Protein AF-A0A8J6T0F5-F1 (afdb_monomer_lite)

pLDDT: mean 93.66, std 6.37, range [58.03, 98.5]

Sequence (62 aa):
MRWLVYIIFAVIYLLITFFGIGPVLMADGSNQERIITLLIVLVIYVLVTLALRFIIKKMDRN

Secondary structure (DSSP, 8-state):
-HHHHHHHHHHHHHHHIIIIIHHHHH--S-HHHHHHHHHHHHHHHHHHHHHHHHHHHHHH--

Structure (mmCIF, N/CA/C/O backbone):
data_AF-A0A8J6T0F5-F1
#
_entry.id   AF-A0A8J6T0F5-F1
#
loop_
_atom_site.group_PDB
_atom_site.id
_atom_site.type_symbol
_atom_site.label_atom_id
_atom_site.label_alt_id
_atom_site.label_comp_id
_atom_site.label_asym_id
_atom_site.label_entity_id
_atom_site.label_seq_id
_atom_site.pdbx_PDB_ins_code
_atom_site.Cartn_x
_atom_site.Cartn_y
_atom_site.Cartn_z
_atom_site.occupancy
_atom_site.B_iso_or_equiv
_atom_site.auth_seq_id
_atom_site.auth_comp_id
_atom_site.auth_asym_id
_atom_site.auth_atom_id
_atom_site.pdbx_PDB_model_num
ATOM 1 N N . MET A 1 1 ? -12.836 6.541 17.984 1.00 78.44 1 MET A N 1
ATOM 2 C CA . MET A 1 1 ? -11.430 6.158 17.694 1.00 78.44 1 MET A CA 1
ATOM 3 C C . MET A 1 1 ? -11.265 5.322 16.425 1.00 78.44 1 MET A C 1
ATOM 5 O O . MET A 1 1 ? -10.353 5.611 15.669 1.00 78.44 1 MET A O 1
ATOM 9 N N . ARG A 1 2 ? -12.135 4.340 16.132 1.00 86.38 2 ARG A N 1
ATOM 10 C CA . ARG A 1 2 ? -12.008 3.482 14.928 1.00 86.38 2 ARG A CA 1
ATOM 11 C C . ARG A 1 2 ? -11.970 4.267 13.608 1.00 86.38 2 ARG A C 1
ATOM 13 O O . ARG A 1 2 ? -11.125 3.995 12.769 1.00 86.38 2 ARG A O 1
ATOM 20 N N . TRP A 1 3 ? -12.805 5.299 13.476 1.00 92.94 3 TRP A N 1
ATOM 21 C CA . TRP A 1 3 ? -12.793 6.211 12.324 1.00 92.94 3 TRP A CA 1
ATOM 22 C C . TRP A 1 3 ? -11.435 6.882 12.088 1.00 92.94 3 TRP A C 1
ATOM 24 O O . TRP A 1 3 ? -10.999 6.976 10.949 1.00 92.94 3 TRP A O 1
ATOM 34 N N . LEU A 1 4 ? -10.729 7.275 13.153 1.00 95.25 4 LEU A N 1
ATOM 35 C CA . LEU A 1 4 ? -9.402 7.882 13.048 1.00 95.25 4 LEU A CA 1
ATOM 36 C C . LEU A 1 4 ? -8.363 6.871 12.538 1.00 95.25 4 LEU A C 1
ATOM 38 O O . LEU A 1 4 ? -7.545 7.216 11.694 1.00 95.25 4 LEU A O 1
ATOM 42 N N . VAL A 1 5 ? -8.450 5.606 12.968 1.00 95.75 5 VAL A N 1
ATOM 43 C CA . VAL A 1 5 ? -7.620 4.518 12.421 1.00 95.75 5 VAL A CA 1
ATOM 44 C C . VAL A 1 5 ? -7.906 4.322 10.932 1.00 95.75 5 VAL A C 1
ATOM 46 O O . VAL A 1 5 ? -6.969 4.265 10.144 1.00 95.75 5 VAL A O 1
ATOM 49 N N . TYR A 1 6 ? -9.176 4.288 10.520 1.00 96.69 6 TYR A N 1
ATOM 50 C CA . TYR A 1 6 ? -9.519 4.167 9.101 1.00 96.69 6 TYR A CA 1
ATOM 51 C C . TYR A 1 6 ? -9.015 5.346 8.267 1.00 96.69 6 TYR A C 1
ATOM 53 O O . TYR A 1 6 ? -8.480 5.115 7.190 1.00 96.69 6 TYR A O 1
ATOM 61 N N . ILE A 1 7 ? -9.119 6.581 8.767 1.00 98.06 7 ILE A N 1
ATOM 62 C CA . ILE A 1 7 ? -8.594 7.769 8.077 1.00 98.06 7 ILE A CA 1
ATOM 63 C C . ILE A 1 7 ? -7.073 7.671 7.917 1.00 98.06 7 ILE A C 1
ATOM 65 O O . ILE A 1 7 ? -6.566 7.863 6.815 1.00 98.06 7 ILE A O 1
ATOM 69 N N . IL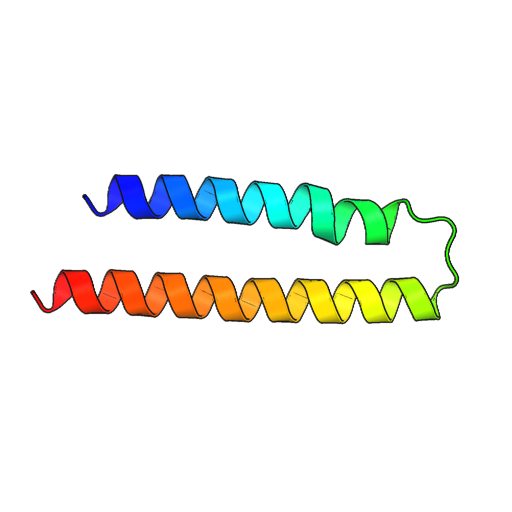E A 1 8 ? -6.344 7.316 8.980 1.00 97.88 8 ILE A N 1
ATOM 70 C CA . ILE A 1 8 ? -4.885 7.150 8.920 1.00 97.88 8 ILE A CA 1
ATOM 71 C C . ILE A 1 8 ? -4.506 6.076 7.896 1.00 97.88 8 ILE A C 1
ATOM 73 O O . ILE A 1 8 ? -3.661 6.315 7.037 1.00 97.88 8 ILE A O 1
ATOM 77 N N . PHE A 1 9 ? -5.150 4.909 7.943 1.00 97.88 9 PHE A N 1
ATOM 78 C CA . PHE A 1 9 ? -4.864 3.837 6.992 1.00 97.88 9 PHE A CA 1
ATOM 79 C C . PHE A 1 9 ? -5.270 4.198 5.561 1.00 97.88 9 PHE A C 1
ATOM 81 O O . PHE A 1 9 ? -4.556 3.831 4.635 1.00 97.88 9 PHE A O 1
ATOM 88 N N . ALA A 1 10 ? -6.347 4.959 5.360 1.00 98.19 10 ALA A N 1
ATOM 89 C CA . ALA A 1 10 ? -6.719 5.472 4.045 1.00 98.19 10 ALA A CA 1
ATOM 90 C C . ALA A 1 10 ? -5.629 6.390 3.471 1.00 98.19 10 ALA A C 1
ATOM 92 O O . ALA A 1 10 ? -5.244 6.220 2.316 1.00 98.19 10 ALA A O 1
ATOM 93 N N . VAL A 1 11 ? -5.073 7.298 4.284 1.00 98.38 11 VAL A N 1
ATOM 94 C CA . VAL A 1 11 ? -3.932 8.135 3.879 1.00 98.38 11 VAL A CA 1
ATOM 95 C C . VAL A 1 11 ? -2.714 7.269 3.556 1.00 98.38 11 VAL A C 1
ATOM 97 O O . VAL A 1 11 ? -2.101 7.461 2.511 1.00 98.38 11 VAL A O 1
ATOM 100 N N . ILE A 1 12 ? -2.393 6.271 4.385 1.00 98.19 12 ILE A N 1
ATOM 101 C CA . ILE A 1 12 ? -1.286 5.337 4.124 1.00 98.19 12 ILE A CA 1
ATOM 102 C C . ILE A 1 12 ? -1.480 4.607 2.786 1.00 98.19 12 ILE A C 1
ATOM 104 O O . ILE A 1 12 ? -0.550 4.561 1.985 1.00 98.19 12 ILE A O 1
ATOM 108 N N . TYR A 1 13 ? -2.674 4.080 2.500 1.00 98.25 13 TYR A N 1
ATOM 109 C CA . TYR A 1 13 ? -2.955 3.435 1.214 1.00 98.25 13 TYR A CA 1
ATOM 110 C C . TYR A 1 13 ? -2.836 4.401 0.042 1.00 98.25 13 TYR A C 1
ATOM 112 O O . TYR A 1 13 ? -2.322 4.018 -1.009 1.00 98.25 13 TYR A O 1
ATOM 120 N N . LEU A 1 14 ? -3.282 5.645 0.210 1.00 98.00 14 LEU A N 1
ATOM 121 C CA . LEU A 1 14 ? -3.157 6.673 -0.816 1.00 98.00 14 LEU A CA 1
ATOM 122 C C . LEU A 1 14 ? -1.676 6.940 -1.112 1.00 98.00 14 LEU A C 1
ATOM 124 O O . LEU A 1 14 ? -1.276 6.898 -2.273 1.00 98.00 14 LEU A O 1
ATOM 128 N N . LEU A 1 15 ? -0.844 7.091 -0.079 1.00 97.56 15 LEU A N 1
ATOM 129 C CA . LEU A 1 15 ? 0.603 7.245 -0.239 1.00 97.56 15 LEU A CA 1
ATOM 130 C C . LEU A 1 15 ? 1.234 6.025 -0.925 1.00 97.56 15 LEU A C 1
ATOM 132 O O . LEU A 1 15 ? 1.981 6.200 -1.879 1.00 97.56 15 LEU A O 1
ATOM 136 N N . ILE A 1 16 ? 0.906 4.796 -0.519 1.00 97.31 16 ILE A N 1
ATOM 137 C CA . ILE A 1 16 ? 1.426 3.578 -1.172 1.00 97.31 16 ILE A CA 1
ATOM 138 C C . ILE A 1 16 ? 0.989 3.511 -2.640 1.00 97.31 16 ILE A C 1
ATOM 140 O O . ILE A 1 16 ? 1.761 3.094 -3.496 1.00 97.31 16 ILE A O 1
ATOM 144 N N . THR A 1 17 ? -0.224 3.955 -2.959 1.00 95.31 17 THR A N 1
ATOM 145 C CA . THR A 1 17 ? -0.712 3.971 -4.343 1.00 95.31 17 THR A CA 1
ATOM 146 C C . THR A 1 17 ? 0.087 4.966 -5.181 1.00 95.31 17 THR A C 1
ATOM 148 O O . THR A 1 17 ? 0.637 4.596 -6.218 1.00 95.31 17 THR A O 1
ATOM 151 N N . PHE A 1 18 ? 0.220 6.209 -4.713 1.00 95.44 18 PHE A N 1
ATOM 152 C CA . PHE A 1 18 ? 0.948 7.252 -5.438 1.00 95.44 18 PHE A CA 1
ATOM 153 C C . PHE A 1 18 ? 2.448 6.960 -5.540 1.00 95.44 18 PHE A C 1
ATOM 155 O O . PHE A 1 18 ? 3.010 7.044 -6.627 1.00 95.44 18 PHE A O 1
ATOM 162 N N . PHE A 1 19 ? 3.092 6.591 -4.433 1.00 93.44 19 PHE A N 1
ATOM 163 C CA . PHE A 1 19 ? 4.543 6.394 -4.365 1.00 93.44 19 PHE A CA 1
ATOM 164 C C . PHE A 1 19 ? 4.994 4.965 -4.678 1.00 93.44 19 PHE A C 1
ATOM 166 O O . PHE A 1 19 ? 6.171 4.752 -4.937 1.00 93.44 19 PHE A O 1
ATOM 173 N N . GLY A 1 20 ? 4.097 3.982 -4.658 1.00 93.81 20 GLY A N 1
ATOM 174 C CA . GLY A 1 20 ? 4.393 2.594 -5.012 1.00 93.81 20 GLY A CA 1
ATOM 175 C C . GLY A 1 20 ? 3.992 2.273 -6.447 1.00 93.81 20 GLY A C 1
ATOM 176 O O . GLY A 1 20 ? 4.846 1.957 -7.272 1.00 93.81 20 GLY A O 1
ATOM 177 N N . ILE A 1 21 ? 2.698 2.380 -6.772 1.00 93.50 21 ILE A N 1
ATOM 178 C CA . ILE A 1 21 ? 2.201 2.066 -8.124 1.00 93.50 21 ILE A CA 1
ATOM 179 C C . ILE A 1 21 ? 2.616 3.147 -9.129 1.00 93.50 21 ILE A C 1
ATOM 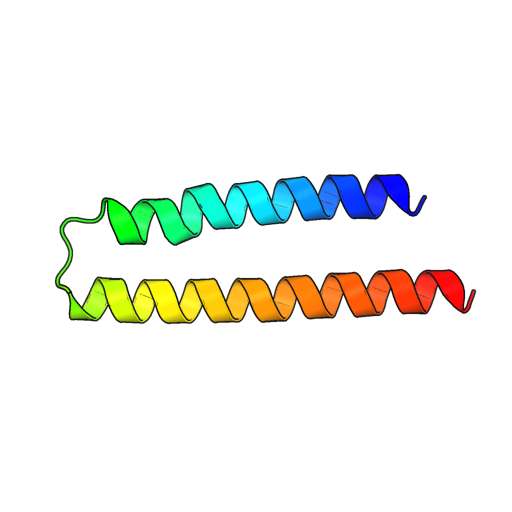181 O O . ILE A 1 21 ? 2.969 2.812 -10.259 1.00 93.50 21 ILE A O 1
ATOM 185 N N . GLY A 1 22 ? 2.635 4.423 -8.732 1.00 89.88 22 GLY A N 1
ATOM 186 C CA . GLY A 1 22 ? 3.052 5.526 -9.607 1.00 89.88 22 GLY A CA 1
ATOM 187 C C . GLY A 1 22 ? 4.411 5.283 -10.282 1.00 89.88 22 GLY A C 1
ATOM 188 O O . GLY A 1 22 ? 4.467 5.248 -11.513 1.00 89.88 22 GLY A O 1
ATOM 189 N N . PRO A 1 23 ? 5.492 5.014 -9.526 1.00 87.19 23 PRO A N 1
ATOM 190 C CA . PRO A 1 23 ? 6.788 4.670 -10.106 1.00 87.19 23 PRO A CA 1
ATOM 191 C C . PRO A 1 23 ? 6.765 3.402 -10.958 1.00 87.19 23 PRO A C 1
ATOM 193 O O . PRO A 1 23 ? 7.405 3.371 -11.997 1.00 87.19 23 PRO A O 1
ATOM 196 N N . VAL A 1 24 ? 5.989 2.373 -10.603 1.00 91.56 24 VAL A N 1
ATOM 197 C CA . VAL A 1 24 ? 5.865 1.172 -11.454 1.00 91.56 24 VAL A CA 1
ATOM 198 C C . VAL A 1 24 ? 5.304 1.525 -12.834 1.00 91.56 24 VAL A C 1
ATOM 200 O O . VAL A 1 24 ? 5.714 0.938 -13.835 1.00 91.56 24 VAL A O 1
ATOM 203 N N . LEU A 1 25 ? 4.374 2.477 -12.917 1.00 88.62 25 LEU A N 1
ATOM 204 C CA . LEU A 1 25 ? 3.753 2.888 -14.177 1.00 88.62 25 LEU A CA 1
ATOM 205 C C . LEU A 1 25 ? 4.618 3.867 -14.978 1.00 88.62 25 LEU A C 1
ATOM 207 O O . LEU A 1 25 ? 4.589 3.809 -16.206 1.00 88.62 25 LEU A O 1
ATOM 211 N N . MET A 1 26 ? 5.379 4.726 -14.296 1.00 87.69 26 MET A N 1
ATOM 212 C CA . MET A 1 26 ? 6.072 5.867 -14.907 1.00 87.69 26 MET A CA 1
ATOM 213 C C . MET A 1 26 ? 7.603 5.753 -14.928 1.00 87.69 26 MET A C 1
ATOM 215 O O . MET A 1 26 ? 8.254 6.611 -15.516 1.00 87.69 26 MET A O 1
ATOM 219 N N . ALA A 1 27 ? 8.197 4.740 -14.292 1.00 87.19 27 ALA A N 1
ATOM 220 C CA . ALA A 1 27 ? 9.642 4.543 -14.322 1.00 87.19 27 ALA A CA 1
ATOM 221 C C . ALA A 1 27 ? 10.111 4.092 -15.709 1.00 87.19 27 ALA A C 1
ATOM 223 O O . ALA A 1 27 ? 9.552 3.162 -16.292 1.00 87.19 27 ALA A O 1
ATOM 224 N N . ASP A 1 28 ? 11.210 4.693 -16.161 1.00 86.62 28 ASP A N 1
ATOM 225 C CA . ASP A 1 28 ? 11.939 4.341 -17.388 1.00 86.62 28 ASP A CA 1
ATOM 226 C C . ASP A 1 28 ? 12.862 3.113 -17.203 1.00 86.62 28 ASP A C 1
ATOM 228 O O . ASP A 1 28 ? 13.793 2.869 -17.963 1.00 86.62 28 ASP A O 1
ATOM 232 N N . GLY A 1 29 ? 12.633 2.343 -16.135 1.00 88.25 29 GLY A N 1
ATOM 233 C CA . GLY A 1 29 ? 13.370 1.116 -15.844 1.00 88.25 29 GLY A CA 1
ATOM 234 C C . GLY A 1 29 ? 12.927 -0.051 -16.726 1.00 88.25 29 GLY A C 1
ATOM 235 O O . GLY A 1 29 ? 11.846 -0.053 -17.324 1.00 88.25 29 GLY A O 1
ATOM 236 N N . SER A 1 30 ? 13.748 -1.097 -16.759 1.00 93.38 30 SER A N 1
ATOM 237 C CA . SER A 1 30 ? 13.426 -2.332 -17.475 1.00 93.38 30 SER A CA 1
ATOM 238 C C . SER A 1 30 ? 12.144 -2.983 -16.939 1.00 93.38 30 SER A C 1
ATOM 240 O O . SER A 1 30 ? 11.780 -2.848 -15.767 1.00 93.38 30 SER A O 1
ATOM 242 N N . ASN A 1 31 ? 11.468 -3.776 -17.779 1.00 93.25 31 ASN A N 1
ATOM 243 C CA . ASN A 1 31 ? 10.267 -4.512 -17.359 1.00 93.25 31 ASN A CA 1
ATOM 244 C C . ASN A 1 31 ? 10.519 -5.386 -16.117 1.00 93.25 31 ASN A C 1
ATOM 246 O O . ASN A 1 31 ? 9.635 -5.525 -15.275 1.00 93.25 31 ASN A O 1
ATOM 250 N N . GLN A 1 32 ? 11.729 -5.935 -15.970 1.00 94.38 32 GLN A N 1
ATOM 251 C CA . GLN A 1 32 ? 12.109 -6.732 -14.806 1.00 94.38 32 GLN A CA 1
ATOM 252 C C . GLN A 1 32 ? 12.132 -5.897 -13.516 1.00 94.38 32 GLN A C 1
ATOM 254 O O . GLN A 1 32 ? 11.549 -6.310 -12.515 1.00 94.38 32 GLN A O 1
ATOM 259 N N . GLU A 1 33 ? 12.744 -4.712 -13.533 1.00 92.94 33 GLU A N 1
ATOM 260 C CA . GLU A 1 33 ? 12.786 -3.808 -12.372 1.00 92.94 33 GLU A CA 1
ATOM 261 C C . GLU A 1 33 ? 11.383 -3.343 -11.966 1.00 92.94 33 GLU A C 1
ATOM 263 O O . GLU A 1 33 ? 11.050 -3.303 -10.777 1.00 92.94 33 GLU A O 1
ATOM 268 N N . ARG A 1 34 ? 10.525 -3.060 -12.954 1.00 94.25 34 ARG A N 1
ATOM 269 C CA . ARG A 1 34 ? 9.125 -2.670 -12.731 1.00 94.25 34 ARG A CA 1
ATOM 270 C C . ARG A 1 34 ? 8.320 -3.791 -12.078 1.00 94.25 34 ARG A C 1
ATOM 272 O O . ARG A 1 34 ? 7.579 -3.527 -11.134 1.00 94.25 34 ARG A O 1
ATOM 279 N N . ILE A 1 35 ? 8.497 -5.037 -12.524 1.00 95.25 35 ILE A N 1
ATOM 280 C CA . ILE A 1 35 ? 7.843 -6.214 -11.927 1.00 95.25 35 ILE A CA 1
ATOM 281 C C . ILE A 1 35 ? 8.321 -6.435 -10.489 1.00 95.25 35 ILE A C 1
ATOM 283 O O . ILE A 1 35 ? 7.497 -6.666 -9.606 1.00 95.25 35 ILE A O 1
ATOM 287 N N . ILE A 1 36 ? 9.626 -6.326 -10.226 1.00 94.50 36 ILE A N 1
ATOM 288 C CA . ILE A 1 36 ? 1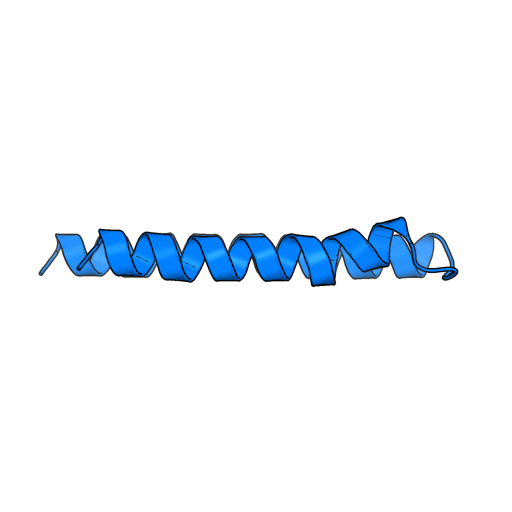0.170 -6.457 -8.866 1.00 94.50 36 ILE A CA 1
ATOM 289 C C . ILE A 1 36 ? 9.591 -5.368 -7.955 1.00 94.50 36 ILE A C 1
ATOM 291 O O . ILE A 1 36 ? 9.109 -5.668 -6.863 1.00 94.50 36 ILE A O 1
ATOM 295 N N . THR A 1 37 ? 9.567 -4.119 -8.424 1.00 94.06 37 THR A N 1
ATOM 296 C CA . THR A 1 37 ? 8.981 -2.993 -7.682 1.00 94.06 37 THR A CA 1
ATOM 297 C C . THR A 1 37 ? 7.499 -3.236 -7.398 1.00 94.06 37 THR A C 1
ATOM 299 O O . THR A 1 37 ? 7.052 -3.066 -6.265 1.00 94.06 37 THR A O 1
ATOM 302 N N . LEU A 1 38 ? 6.740 -3.717 -8.388 1.00 95.50 38 LEU A N 1
ATOM 303 C CA . LEU A 1 38 ? 5.330 -4.064 -8.219 1.00 95.50 38 LEU A CA 1
ATOM 304 C C . LEU A 1 38 ? 5.128 -5.152 -7.158 1.00 95.50 38 LEU A C 1
ATOM 306 O O . LEU A 1 38 ? 4.257 -5.013 -6.302 1.00 95.50 38 LEU A O 1
ATOM 310 N N . LEU A 1 39 ? 5.939 -6.213 -7.181 1.00 97.44 39 LEU A N 1
ATOM 311 C CA . LEU A 1 39 ? 5.872 -7.286 -6.185 1.00 97.44 39 LEU A CA 1
ATOM 312 C C . LEU A 1 39 ? 6.129 -6.757 -4.770 1.00 97.44 39 LEU A C 1
ATOM 314 O O . LEU A 1 39 ? 5.387 -7.098 -3.849 1.00 97.44 39 LEU A O 1
ATOM 318 N N . ILE A 1 40 ? 7.122 -5.882 -4.599 1.00 96.44 40 ILE A N 1
ATOM 319 C CA . ILE A 1 40 ? 7.409 -5.240 -3.309 1.00 96.44 40 ILE A CA 1
ATOM 320 C C . ILE A 1 40 ? 6.207 -4.408 -2.843 1.00 96.44 40 ILE A C 1
ATOM 322 O O . ILE A 1 40 ? 5.770 -4.541 -1.699 1.00 96.44 40 ILE A O 1
ATOM 326 N N . VAL A 1 41 ? 5.624 -3.597 -3.728 1.00 97.06 41 VAL A N 1
ATOM 327 C CA . VAL A 1 41 ? 4.443 -2.773 -3.419 1.00 97.06 41 VAL A CA 1
ATOM 328 C C . VAL A 1 41 ? 3.249 -3.642 -3.008 1.00 97.06 41 VAL A C 1
ATOM 330 O O . VAL A 1 41 ? 2.577 -3.336 -2.023 1.00 97.06 41 VAL A O 1
ATOM 333 N N . LEU A 1 42 ? 3.011 -4.764 -3.694 1.00 97.50 42 LEU A N 1
ATOM 334 C CA . LEU A 1 42 ? 1.952 -5.714 -3.335 1.00 97.50 42 LEU A CA 1
ATOM 335 C C . LEU A 1 42 ? 2.176 -6.344 -1.954 1.00 97.50 42 LEU A C 1
ATOM 337 O O . LEU A 1 42 ? 1.232 -6.439 -1.168 1.00 97.50 42 LEU A O 1
ATOM 341 N N . VAL A 1 43 ? 3.413 -6.720 -1.617 1.00 98.31 43 VAL A N 1
ATOM 342 C CA . VAL A 1 43 ? 3.749 -7.216 -0.272 1.00 98.31 43 VAL A CA 1
ATOM 343 C C . VAL A 1 43 ? 3.460 -6.147 0.785 1.00 98.31 43 VAL A C 1
ATOM 345 O O . VAL A 1 43 ? 2.855 -6.454 1.813 1.00 98.31 43 VAL A O 1
ATOM 348 N N . ILE A 1 44 ? 3.808 -4.885 0.522 1.00 98.00 44 ILE A N 1
ATOM 349 C CA . ILE A 1 44 ? 3.505 -3.768 1.427 1.00 98.00 44 ILE A CA 1
ATOM 350 C C . ILE A 1 44 ? 1.988 -3.628 1.632 1.00 98.00 44 ILE A C 1
ATO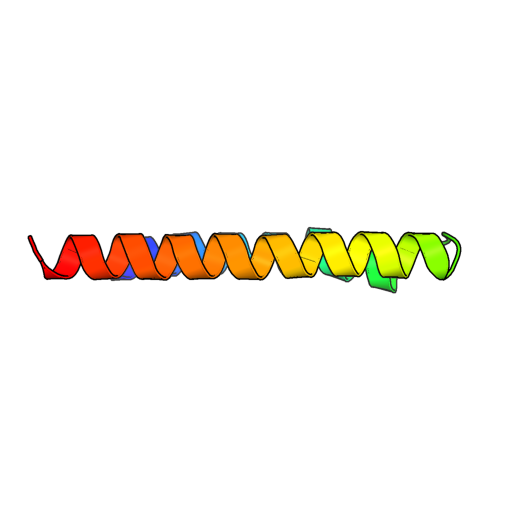M 352 O O . ILE A 1 44 ? 1.548 -3.523 2.778 1.00 98.00 44 ILE A O 1
ATOM 356 N N . TYR A 1 45 ? 1.171 -3.700 0.573 1.00 97.88 45 TYR A N 1
ATOM 357 C CA . TYR A 1 45 ? -0.293 -3.676 0.710 1.00 97.88 45 TYR A CA 1
ATOM 358 C C . TYR A 1 45 ? -0.811 -4.796 1.612 1.00 97.88 45 TYR A C 1
ATOM 360 O O . TYR A 1 45 ? -1.651 -4.545 2.480 1.00 97.88 45 TYR A O 1
ATOM 368 N N . VAL A 1 46 ? -0.305 -6.021 1.439 1.00 98.38 46 VAL A N 1
ATOM 369 C CA . VAL A 1 46 ? -0.697 -7.166 2.272 1.00 98.38 46 VAL A CA 1
ATOM 370 C C . VAL A 1 46 ? -0.346 -6.904 3.734 1.00 98.38 46 VAL A C 1
ATOM 372 O O . VAL A 1 46 ? -1.212 -7.033 4.600 1.00 98.38 46 VAL A O 1
ATOM 375 N N . LEU A 1 47 ? 0.885 -6.480 4.022 1.00 98.50 47 LEU A N 1
ATOM 376 C CA . LEU A 1 47 ? 1.337 -6.212 5.389 1.00 98.50 47 LEU A CA 1
ATOM 377 C C . LEU A 1 47 ? 0.520 -5.101 6.062 1.00 98.50 47 LEU A C 1
ATOM 379 O O . LEU A 1 47 ? 0.074 -5.269 7.198 1.00 98.50 47 LEU A O 1
ATOM 383 N N . VAL A 1 48 ? 0.259 -4.000 5.355 1.00 98.19 48 VAL A N 1
ATOM 384 C CA . VAL A 1 48 ? -0.554 -2.884 5.865 1.00 98.19 48 VAL A CA 1
ATOM 385 C C . VAL A 1 48 ? -1.999 -3.325 6.109 1.00 98.19 48 VAL A C 1
ATOM 387 O O . VAL A 1 48 ? -2.579 -2.998 7.146 1.00 98.19 48 VAL A O 1
ATOM 390 N N . THR A 1 49 ? -2.565 -4.143 5.220 1.00 98.12 49 THR A N 1
ATOM 391 C CA . THR A 1 49 ? -3.922 -4.690 5.388 1.00 98.12 49 THR A CA 1
ATOM 392 C C . THR A 1 49 ? -4.014 -5.611 6.599 1.00 98.12 49 THR A C 1
ATOM 394 O O . THR A 1 49 ? -4.960 -5.518 7.388 1.00 98.12 49 THR A O 1
ATOM 397 N N . LEU A 1 50 ? -3.019 -6.479 6.796 1.00 98.38 50 LEU A N 1
ATOM 398 C CA . LEU A 1 50 ? -2.942 -7.342 7.973 1.00 98.38 50 LEU A CA 1
ATOM 399 C C . LEU A 1 50 ? -2.794 -6.525 9.261 1.00 98.38 50 LEU A C 1
ATOM 401 O O . LEU A 1 50 ? -3.476 -6.825 10.243 1.00 98.38 50 LEU A O 1
ATOM 405 N N . ALA A 1 51 ? -1.977 -5.469 9.248 1.00 97.94 51 ALA A N 1
ATOM 406 C CA . ALA A 1 51 ? -1.818 -4.564 10.381 1.00 97.94 51 ALA A CA 1
ATOM 407 C C . ALA A 1 51 ? -3.139 -3.868 10.742 1.00 97.94 51 ALA A C 1
ATOM 409 O O . ALA A 1 51 ? -3.546 -3.906 11.905 1.00 97.94 51 ALA A O 1
ATOM 410 N N . LEU A 1 52 ? -3.860 -3.315 9.756 1.00 97.38 52 LEU A N 1
ATOM 411 C CA . LEU A 1 52 ? -5.183 -2.720 9.973 1.00 97.38 52 LEU A CA 1
ATOM 412 C C . LEU A 1 52 ? -6.141 -3.735 10.600 1.00 97.38 52 LEU A C 1
ATOM 414 O O . LEU A 1 52 ? -6.772 -3.453 11.620 1.00 97.38 52 LEU A O 1
ATOM 418 N N . ARG A 1 53 ? -6.222 -4.939 10.024 1.00 96.62 53 ARG A N 1
ATOM 419 C CA . ARG A 1 53 ? -7.098 -6.005 10.523 1.00 96.62 53 ARG A CA 1
ATOM 420 C C . ARG A 1 53 ? -6.761 -6.381 11.964 1.00 96.62 53 ARG A C 1
ATOM 422 O O . ARG A 1 53 ? -7.672 -6.559 12.772 1.00 96.62 53 ARG A O 1
ATOM 429 N N . PHE A 1 54 ? -5.477 -6.493 12.295 1.00 96.62 54 PHE A N 1
ATOM 430 C CA . PHE A 1 54 ? -5.025 -6.814 13.646 1.00 96.62 54 PHE A CA 1
ATOM 431 C C . PHE A 1 54 ? -5.377 -5.706 14.645 1.00 96.62 54 PHE A C 1
ATOM 433 O O . PHE A 1 54 ? -5.912 -6.001 15.714 1.00 96.62 54 PHE A O 1
ATOM 440 N N . ILE A 1 55 ? -5.145 -4.440 14.286 1.00 95.44 55 ILE A N 1
ATOM 441 C CA . ILE A 1 55 ? -5.454 -3.279 15.134 1.00 95.44 55 ILE A CA 1
ATOM 442 C C . ILE A 1 55 ? -6.957 -3.185 15.391 1.00 95.44 55 ILE A C 1
ATOM 444 O O . ILE A 1 55 ? -7.372 -3.098 16.545 1.00 95.44 55 ILE A O 1
ATOM 448 N N . ILE A 1 56 ? -7.782 -3.274 14.345 1.00 95.12 56 ILE A N 1
ATOM 449 C CA . ILE A 1 56 ? -9.241 -3.208 14.483 1.00 95.12 56 ILE A CA 1
ATOM 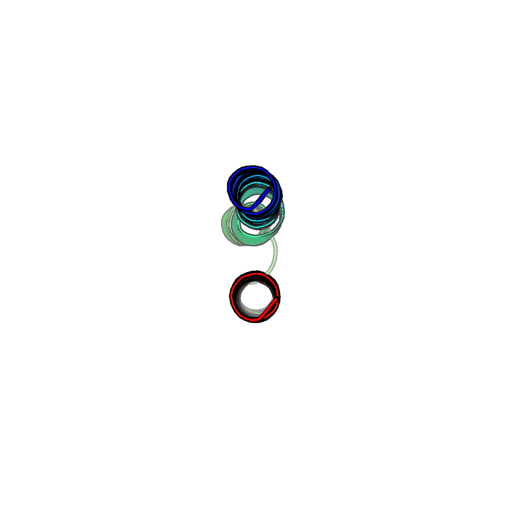450 C C . ILE A 1 56 ? -9.768 -4.377 15.323 1.00 95.12 56 ILE A C 1
ATOM 452 O O . ILE A 1 56 ? -10.581 -4.160 16.218 1.00 95.12 56 ILE A O 1
ATOM 456 N N . LYS A 1 57 ? -9.261 -5.598 15.103 1.00 94.25 57 LYS A N 1
ATOM 457 C CA . LYS A 1 57 ? -9.630 -6.772 15.910 1.00 94.25 57 LYS A CA 1
ATOM 458 C C . LYS A 1 57 ? -9.229 -6.613 17.379 1.00 94.25 57 LYS A C 1
ATOM 460 O O . LYS A 1 57 ? -9.964 -7.049 18.259 1.00 94.25 57 LYS A O 1
ATOM 465 N N . LYS A 1 58 ? -8.066 -6.015 17.655 1.00 92.75 58 LYS A N 1
ATOM 466 C CA . 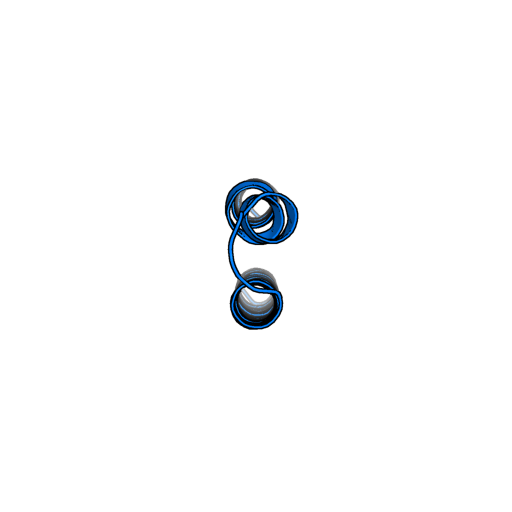LYS A 1 58 ? -7.609 -5.740 19.023 1.00 92.75 58 LYS A CA 1
ATOM 467 C C . LYS A 1 58 ? -8.492 -4.694 19.704 1.00 92.75 58 LYS A C 1
ATOM 469 O O . LYS A 1 58 ? -8.809 -4.870 20.871 1.00 92.75 58 LYS A O 1
ATOM 474 N N . MET A 1 59 ? -8.906 -3.655 18.977 1.00 90.69 59 MET A N 1
ATOM 475 C CA . MET A 1 59 ? -9.816 -2.624 19.487 1.00 90.69 59 MET A CA 1
ATOM 476 C C . MET A 1 59 ? -11.224 -3.148 19.784 1.00 90.69 59 MET A C 1
ATOM 478 O O . MET A 1 59 ? -11.868 -2.601 20.660 1.00 90.69 59 MET A O 1
ATOM 482 N N . ASP A 1 60 ? -11.699 -4.176 19.076 1.00 85.12 60 ASP A N 1
ATOM 483 C CA . ASP A 1 60 ? -13.017 -4.784 19.339 1.00 85.12 60 ASP A CA 1
ATOM 484 C C . ASP A 1 60 ? -13.035 -5.738 20.533 1.00 85.12 60 ASP A C 1
ATOM 486 O O . ASP A 1 60 ? -14.094 -6.045 21.072 1.00 85.12 60 ASP A O 1
ATOM 490 N N . ARG A 1 61 ? -11.870 -6.262 20.919 1.00 81.38 61 ARG A N 1
ATOM 491 C CA . ARG A 1 61 ? -11.736 -7.189 22.047 1.00 81.38 61 ARG A CA 1
ATOM 492 C C . ARG A 1 61 ? -11.597 -6.456 23.390 1.00 81.38 61 ARG A C 1
ATOM 494 O O . ARG A 1 61 ? -11.585 -7.116 24.424 1.00 81.38 61 ARG A O 1
ATOM 501 N N . ASN A 1 62 ? -11.444 -5.135 23.362 1.00 58.03 62 ASN A N 1
ATOM 502 C CA . ASN A 1 62 ? -11.060 -4.289 24.487 1.00 58.03 62 ASN A CA 1
ATOM 503 C C . ASN A 1 62 ? -12.153 -3.268 24.794 1.00 58.03 62 ASN A C 1
ATOM 505 O O . ASN A 1 62 ? -12.294 -2.934 25.986 1.00 58.03 62 ASN A O 1
#

Foldseek 3Di:
DLVVLVVVLVVVVVCLCCVQVVCLVPPPDDVVVSVVSNVVSVVVVVVSVVVNVVVVVVVVVD

Radius of gyration: 14.61 Å; chains: 1; bounding box: 26×16×42 Å